Protein AF-A0A952BK77-F1 (afdb_monomer_lite)

Foldseek 3Di:
DDEEQCLVPDPQVVCCVLLVDPPDPPVVDDRDYHPVVVLVVVVVVDPVSVVVVVVVVVVDDDDDLVPDPCNVVVVVVSPDD

Secondary structure (DSSP, 8-state):
-EESSGGGT--HHHHHHTTSS-S--GGG--EEE-HHHHHHHHHHH-HHHHHHHHHHHTTPPP--GGG-TTHHHHHHHHH--

Structure (mmCIF, N/CA/C/O backbone):
data_AF-A0A952BK77-F1
#
_entry.id   AF-A0A952BK77-F1
#
loop_
_atom_site.group_PDB
_atom_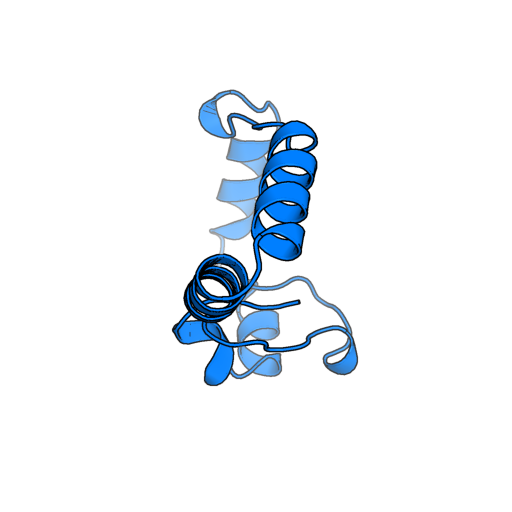site.id
_atom_site.type_symbol
_atom_site.label_atom_id
_atom_site.label_alt_id
_atom_site.label_comp_id
_atom_site.label_asym_id
_atom_site.label_entity_id
_atom_site.label_seq_id
_atom_site.pdbx_PDB_ins_code
_atom_site.Cartn_x
_atom_site.Cartn_y
_atom_site.Cartn_z
_atom_site.occupancy
_atom_site.B_iso_or_equiv
_atom_site.auth_seq_id
_atom_site.auth_comp_id
_atom_site.auth_asym_id
_atom_site.auth_atom_id
_atom_site.pdbx_PDB_model_num
ATOM 1 N N . ILE A 1 1 ? -2.914 -6.057 -4.449 1.00 91.25 1 ILE A N 1
ATOM 2 C CA . ILE A 1 1 ? -3.995 -5.111 -4.061 1.00 91.25 1 ILE A CA 1
ATOM 3 C C . ILE A 1 1 ? -3.542 -3.718 -4.470 1.00 91.25 1 ILE A C 1
ATOM 5 O O . ILE A 1 1 ? -2.365 -3.437 -4.305 1.00 91.25 1 ILE A O 1
ATOM 9 N N . LEU A 1 2 ? -4.427 -2.886 -5.017 1.00 91.88 2 LEU A N 1
ATOM 10 C CA . LEU A 1 2 ? -4.126 -1.527 -5.470 1.00 91.88 2 LEU A CA 1
ATOM 11 C C . LEU A 1 2 ? -5.011 -0.526 -4.722 1.00 91.88 2 LEU A C 1
ATOM 13 O O . LEU A 1 2 ? -6.238 -0.588 -4.82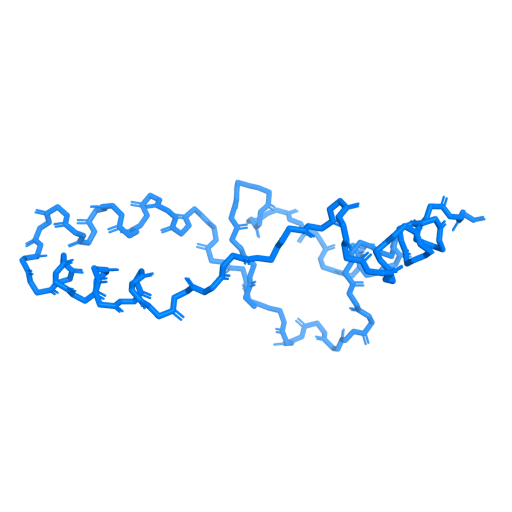1 1.00 91.88 2 LEU A O 1
ATOM 17 N N . ALA A 1 3 ? -4.387 0.383 -3.979 1.00 91.69 3 ALA A N 1
ATOM 18 C CA . ALA A 1 3 ? -5.049 1.447 -3.231 1.00 91.69 3 ALA A CA 1
ATOM 19 C C . ALA A 1 3 ? -4.555 2.824 -3.701 1.00 91.69 3 ALA A C 1
ATOM 21 O O . ALA A 1 3 ? -3.481 2.939 -4.284 1.00 91.69 3 ALA A O 1
ATOM 22 N N . GLY A 1 4 ? -5.342 3.864 -3.433 1.00 85.31 4 GLY A N 1
ATOM 23 C CA . GLY A 1 4 ? -5.061 5.247 -3.827 1.00 85.31 4 GLY A CA 1
ATOM 24 C C . GLY A 1 4 ? -6.135 5.813 -4.754 1.00 85.31 4 GLY A C 1
ATOM 25 O O . GLY A 1 4 ? -6.932 5.068 -5.321 1.00 85.31 4 GLY A O 1
ATOM 26 N N . ALA A 1 5 ? -6.165 7.139 -4.904 1.00 71.69 5 ALA A N 1
ATOM 27 C CA . ALA A 1 5 ? -7.168 7.834 -5.721 1.00 71.69 5 ALA A CA 1
ATOM 28 C C . ALA A 1 5 ? -7.123 7.402 -7.199 1.00 71.69 5 ALA A C 1
ATOM 30 O O . ALA A 1 5 ? -8.161 7.240 -7.835 1.00 71.69 5 ALA A O 1
ATOM 31 N N . PHE A 1 6 ? -5.922 7.120 -7.709 1.00 66.56 6 PHE A N 1
ATOM 32 C CA . PHE A 1 6 ? -5.715 6.552 -9.041 1.00 66.56 6 PHE A CA 1
ATOM 33 C C . PHE A 1 6 ? -6.161 5.088 -9.131 1.00 66.56 6 PHE A C 1
ATOM 35 O O . PHE A 1 6 ? -6.599 4.632 -10.180 1.00 66.56 6 PHE A O 1
ATOM 42 N N . GLY A 1 7 ? -6.133 4.354 -8.017 1.00 61.88 7 GLY A N 1
ATOM 43 C CA . GLY A 1 7 ? -6.429 2.927 -7.966 1.00 61.88 7 GLY A CA 1
ATOM 44 C C . GLY A 1 7 ? -7.823 2.543 -8.456 1.00 61.88 7 GLY A C 1
ATOM 45 O O . GLY A 1 7 ? -7.985 1.396 -8.828 1.00 61.88 7 GLY A O 1
ATOM 46 N N . THR A 1 8 ? -8.805 3.450 -8.500 1.00 64.56 8 THR A N 1
ATOM 47 C CA . THR A 1 8 ? -10.170 3.153 -8.986 1.00 64.56 8 THR A CA 1
ATOM 48 C C . THR A 1 8 ? -10.311 3.248 -10.512 1.00 64.56 8 THR A C 1
ATOM 50 O O . THR A 1 8 ? -11.221 2.642 -11.066 1.00 64.56 8 THR A O 1
ATOM 53 N N . TYR A 1 9 ? -9.425 3.978 -11.202 1.00 74.00 9 TYR A N 1
ATOM 54 C CA . TYR A 1 9 ? -9.587 4.310 -12.629 1.00 74.00 9 TYR A CA 1
ATOM 55 C C . TYR A 1 9 ? -8.416 3.874 -13.519 1.00 74.00 9 TYR A C 1
ATOM 57 O O . TYR A 1 9 ? -8.411 4.160 -14.713 1.00 74.00 9 TYR A O 1
ATOM 65 N N . LEU A 1 10 ? -7.412 3.190 -12.964 1.00 85.12 10 LEU A N 1
ATOM 66 C CA . LEU A 1 10 ? -6.307 2.656 -13.759 1.00 85.12 10 LEU A CA 1
ATOM 67 C C . LEU A 1 10 ? -6.778 1.482 -14.625 1.00 85.12 10 LEU A C 1
ATOM 69 O O . LEU A 1 10 ? -7.306 0.496 -14.107 1.00 85.12 10 LEU A O 1
ATOM 73 N N . ASP A 1 11 ? -6.499 1.556 -15.926 1.00 90.81 11 ASP A N 1
ATOM 74 C CA . ASP A 1 11 ? -6.548 0.389 -16.803 1.00 90.81 11 ASP A CA 1
ATOM 75 C C . ASP A 1 11 ? -5.320 -0.492 -16.540 1.00 90.81 11 ASP A C 1
ATOM 77 O O . ASP A 1 11 ? -4.203 -0.175 -16.954 1.00 90.81 11 ASP A O 1
ATOM 81 N N . ILE A 1 12 ? -5.533 -1.608 -15.841 1.00 92.12 12 ILE A N 1
ATOM 82 C CA . ILE A 1 12 ? -4.459 -2.513 -15.399 1.00 92.12 12 ILE A CA 1
ATOM 83 C C . ILE A 1 12 ? -3.636 -3.047 -16.572 1.00 92.12 12 ILE A C 1
ATOM 85 O O . ILE A 1 12 ? -2.423 -3.204 -16.473 1.00 92.12 12 ILE A O 1
ATOM 89 N N . LYS A 1 13 ? -4.277 -3.312 -17.715 1.00 93.75 13 LYS A N 1
ATOM 90 C CA . LYS A 1 13 ? -3.558 -3.788 -18.900 1.00 93.75 13 LYS A CA 1
ATOM 91 C C . LYS A 1 13 ? -2.584 -2.726 -19.400 1.00 93.75 13 LYS A C 1
ATOM 93 O O . LYS A 1 13 ? -1.465 -3.060 -19.772 1.00 93.75 13 LYS A O 1
ATOM 98 N N . SER A 1 14 ? -3.000 -1.464 -19.426 1.00 93.56 14 SER A N 1
ATOM 99 C CA . SER A 1 14 ? -2.167 -0.343 -19.853 1.00 93.56 14 SER A CA 1
ATOM 100 C C . SER A 1 14 ? -1.015 -0.106 -18.891 1.00 93.56 14 SER A C 1
ATOM 102 O O . SER A 1 14 ? 0.109 0.019 -19.356 1.00 93.56 14 SER A O 1
ATOM 104 N N . THR A 1 15 ? -1.246 -0.132 -17.578 1.00 91.88 15 THR A N 1
ATOM 105 C CA . THR A 1 15 ? -0.167 0.080 -16.599 1.00 91.88 15 THR A CA 1
ATOM 106 C C . THR A 1 15 ? 0.886 -1.029 -16.620 1.00 91.88 15 THR A C 1
ATOM 108 O O . THR A 1 15 ? 2.065 -0.756 -16.405 1.00 91.88 15 THR A O 1
ATOM 111 N N . ILE A 1 16 ? 0.494 -2.272 -16.920 1.00 93.62 16 ILE A N 1
ATOM 112 C CA . ILE A 1 16 ? 1.449 -3.359 -17.177 1.00 93.62 16 ILE A CA 1
ATOM 113 C C . ILE A 1 16 ? 2.236 -3.080 -18.465 1.00 93.62 16 ILE A C 1
ATOM 115 O O . ILE A 1 16 ? 3.459 -3.186 -18.465 1.00 93.62 16 ILE A O 1
ATOM 119 N N . ARG A 1 17 ? 1.562 -2.681 -19.557 1.00 92.69 17 ARG A N 1
ATOM 120 C CA . ARG A 1 17 ? 2.232 -2.368 -20.837 1.00 92.69 17 ARG A CA 1
ATOM 121 C C . ARG A 1 17 ? 3.242 -1.227 -20.722 1.00 92.69 17 ARG A C 1
ATOM 123 O O . ARG A 1 17 ? 4.246 -1.263 -21.417 1.00 92.69 17 ARG A O 1
ATOM 130 N N . THR A 1 18 ? 2.991 -0.234 -19.871 1.00 90.94 18 THR A N 1
ATOM 131 C CA . THR A 1 18 ? 3.913 0.892 -19.648 1.00 90.94 18 THR A CA 1
ATOM 132 C C . THR A 1 18 ? 5.021 0.582 -18.638 1.00 90.94 18 THR A C 1
ATOM 134 O O . THR A 1 18 ? 5.748 1.492 -18.261 1.00 90.94 18 THR A O 1
ATOM 137 N N . GLY A 1 19 ? 5.116 -0.650 -18.123 1.00 91.12 19 GLY A N 1
ATOM 138 C CA . GLY A 1 19 ? 6.121 -1.031 -17.123 1.00 91.12 19 GLY A CA 1
ATOM 139 C C . GLY A 1 19 ? 5.870 -0.492 -15.709 1.00 91.12 19 GLY A C 1
ATOM 140 O O . GLY A 1 19 ? 6.715 -0.660 -14.837 1.00 91.12 19 GLY A O 1
ATOM 141 N N . MET A 1 20 ? 4.709 0.122 -15.442 1.00 91.12 20 MET A N 1
ATOM 142 C CA . MET A 1 20 ? 4.374 0.663 -14.116 1.00 91.12 20 MET A CA 1
ATOM 143 C C . MET A 1 20 ? 4.070 -0.451 -13.107 1.00 91.12 20 MET A C 1
ATOM 145 O O . MET A 1 20 ? 4.392 -0.331 -11.926 1.00 91.12 20 MET A O 1
ATOM 149 N N . PHE A 1 21 ? 3.424 -1.528 -13.558 1.00 92.19 21 PHE A N 1
ATOM 150 C CA . PHE A 1 21 ? 3.148 -2.714 -12.750 1.00 92.19 21 PHE A CA 1
ATOM 151 C C . PHE A 1 21 ? 3.864 -3.940 -13.318 1.00 92.19 21 PHE A C 1
ATOM 153 O O . PHE A 1 21 ? 4.079 -4.018 -14.528 1.00 92.19 21 PHE A O 1
ATOM 160 N N . PRO A 1 22 ? 4.204 -4.924 -12.464 1.00 92.69 22 PRO A N 1
ATOM 161 C CA . PRO A 1 22 ? 4.839 -6.1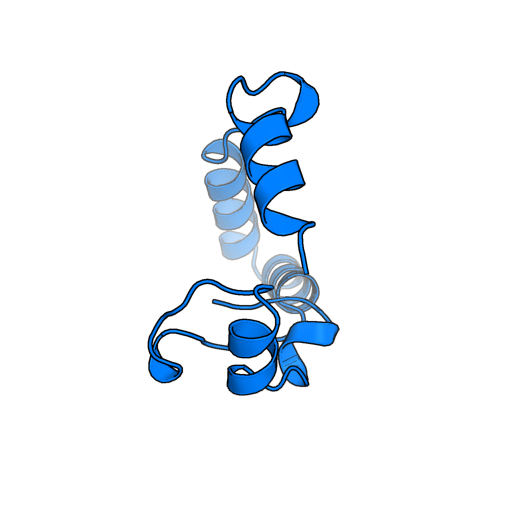52 -12.919 1.00 92.69 22 PRO A CA 1
ATOM 162 C C . PRO A 1 22 ? 3.941 -6.908 -13.903 1.00 92.69 22 PRO A C 1
ATOM 164 O O . PRO A 1 22 ? 2.712 -6.874 -13.794 1.00 92.69 22 PRO A O 1
ATOM 167 N N . SER A 1 23 ? 4.567 -7.645 -14.822 1.00 94.06 23 SER A N 1
ATOM 168 C CA . SER A 1 23 ? 3.878 -8.505 -15.789 1.00 94.06 23 SER A CA 1
ATOM 169 C C . SER A 1 23 ? 3.261 -9.721 -15.093 1.00 94.06 23 SER A C 1
ATOM 171 O O . SER A 1 23 ? 3.856 -10.793 -14.999 1.00 94.06 23 SER A O 1
ATOM 173 N N . LEU A 1 24 ? 2.066 -9.523 -14.542 1.00 95.75 24 LEU A N 1
ATOM 174 C CA . LEU A 1 24 ? 1.259 -10.539 -13.874 1.00 95.75 24 LEU A CA 1
ATOM 175 C C . LEU A 1 24 ? -0.134 -10.610 -14.519 1.00 95.75 24 LEU A C 1
ATOM 177 O O . LEU A 1 24 ? -0.600 -9.617 -15.084 1.00 95.75 24 LEU A O 1
ATOM 181 N N . PRO A 1 25 ? -0.838 -11.751 -14.403 1.00 95.81 25 PRO A N 1
ATOM 182 C CA . PRO A 1 25 ? -2.232 -11.859 -14.823 1.00 95.81 25 PRO A CA 1
ATOM 183 C C . PRO A 1 25 ? -3.121 -10.779 -14.185 1.00 95.81 25 PRO A C 1
ATOM 185 O O . PRO A 1 25 ? -2.984 -10.472 -13.000 1.00 95.81 25 PRO A O 1
ATOM 188 N N . VAL A 1 26 ? -4.034 -10.187 -14.963 1.00 92.75 26 VAL A N 1
ATOM 189 C CA . VAL A 1 26 ? -4.859 -9.039 -14.528 1.00 92.75 26 VAL A CA 1
ATOM 190 C C . VAL A 1 26 ? -5.745 -9.376 -13.321 1.00 92.75 26 VAL A C 1
ATOM 192 O O . VAL A 1 26 ? -5.972 -8.527 -12.464 1.00 92.75 26 VAL A O 1
ATOM 195 N N . ASP A 1 27 ? -6.188 -10.623 -13.200 1.00 94.56 27 ASP A N 1
ATOM 196 C CA . ASP A 1 27 ? -6.975 -11.147 -12.079 1.00 94.56 27 ASP A CA 1
ATOM 197 C C . ASP A 1 27 ? -6.206 -11.171 -10.743 1.00 94.56 27 ASP A C 1
ATOM 199 O O . ASP A 1 27 ? -6.813 -11.238 -9.674 1.00 94.56 27 ASP A O 1
ATOM 203 N N . ARG A 1 28 ? -4.872 -11.025 -10.769 1.00 95.19 28 ARG A N 1
ATOM 204 C CA . ARG A 1 28 ? -4.037 -10.845 -9.565 1.00 95.19 28 ARG A CA 1
ATOM 205 C C . ARG A 1 28 ? -4.129 -9.430 -8.989 1.00 95.19 28 ARG A C 1
ATOM 207 O O . ARG A 1 28 ? -3.656 -9.183 -7.874 1.00 95.19 28 ARG A O 1
ATOM 214 N N . PHE A 1 29 ? -4.724 -8.491 -9.722 1.00 93.06 29 PHE A N 1
ATOM 215 C CA . PHE A 1 29 ? -4.883 -7.107 -9.302 1.00 93.06 29 PHE A CA 1
ATOM 216 C C . PHE A 1 29 ? -6.307 -6.866 -8.803 1.00 93.06 29 PHE A C 1
ATOM 218 O O . PHE A 1 29 ? -7.291 -7.095 -9.495 1.00 93.06 29 PHE A O 1
ATOM 225 N N . ARG A 1 30 ? -6.412 -6.346 -7.578 1.00 92.31 30 ARG A N 1
ATOM 226 C CA . ARG A 1 30 ? -7.682 -5.947 -6.964 1.00 92.31 30 ARG A CA 1
ATOM 227 C C . ARG A 1 30 ? -7.608 -4.492 -6.541 1.00 92.31 30 ARG A C 1
ATOM 229 O O . ARG A 1 30 ? -6.820 -4.165 -5.651 1.00 92.31 30 ARG A O 1
ATOM 236 N N . GLN A 1 31 ? -8.429 -3.657 -7.160 1.00 90.62 31 GLN A N 1
ATOM 237 C CA . GLN A 1 31 ? -8.566 -2.238 -6.846 1.00 90.62 31 GLN A CA 1
ATOM 238 C C . GLN A 1 31 ? -9.479 -2.065 -5.624 1.00 90.62 31 GLN A C 1
ATOM 240 O O . GLN A 1 31 ? -10.573 -2.624 -5.579 1.00 90.62 31 GLN A O 1
ATOM 245 N N . VAL A 1 32 ? -9.014 -1.334 -4.608 1.00 91.25 32 VAL A N 1
ATOM 246 C CA . VAL A 1 32 ? -9.760 -1.090 -3.353 1.00 91.25 32 VAL A CA 1
ATOM 247 C C . VAL A 1 32 ? -10.023 0.397 -3.089 1.00 91.25 32 VAL A C 1
ATOM 249 O O . VAL A 1 32 ? -10.600 0.752 -2.063 1.00 91.25 32 VAL A O 1
ATOM 252 N N . GLY A 1 33 ? -9.618 1.274 -4.013 1.00 89.88 33 GLY A N 1
ATOM 253 C CA . GLY A 1 33 ? -9.812 2.720 -3.919 1.00 89.88 33 GLY A CA 1
ATOM 254 C C . GLY A 1 33 ? -9.052 3.353 -2.750 1.00 89.88 33 GLY A C 1
ATOM 255 O O . GLY A 1 33 ? -7.909 2.991 -2.455 1.00 89.88 33 GLY A O 1
ATOM 256 N N . ASN A 1 34 ? -9.676 4.320 -2.073 1.00 91.62 34 ASN A N 1
ATOM 257 C CA . ASN A 1 34 ? -9.073 5.020 -0.936 1.00 91.62 34 ASN A CA 1
ATOM 258 C C . ASN A 1 34 ? -9.099 4.162 0.346 1.00 91.62 34 ASN A C 1
ATOM 260 O O . ASN A 1 34 ? -9.933 4.359 1.235 1.00 91.62 34 ASN A O 1
ATOM 264 N N . ALA A 1 35 ? -8.155 3.223 0.445 1.00 92.94 35 ALA A N 1
ATOM 265 C CA . ALA A 1 35 ? -7.999 2.356 1.611 1.00 92.94 35 ALA A CA 1
ATOM 266 C C . ALA A 1 35 ? -7.732 3.143 2.907 1.00 92.94 35 ALA A C 1
ATOM 268 O O . ALA A 1 35 ? -8.275 2.784 3.948 1.00 92.94 35 ALA A O 1
ATOM 269 N N . ALA A 1 36 ? -6.972 4.245 2.842 1.00 93.75 36 ALA A N 1
ATOM 270 C CA . ALA A 1 36 ? -6.688 5.089 4.004 1.00 93.75 36 ALA A CA 1
ATOM 271 C C . ALA A 1 36 ? -7.972 5.700 4.592 1.00 93.75 36 ALA A C 1
ATOM 273 O O . ALA A 1 36 ? -8.216 5.607 5.793 1.00 93.75 36 ALA A O 1
ATOM 274 N N . GLY A 1 37 ? -8.846 6.250 3.742 1.00 94.81 37 GLY A N 1
ATOM 275 C CA . GLY A 1 37 ? -10.136 6.798 4.168 1.00 94.81 37 GLY A CA 1
ATOM 276 C C . GLY A 1 37 ? -11.093 5.733 4.717 1.00 94.81 37 GLY A C 1
ATOM 277 O O . GLY A 1 37 ? -11.803 5.977 5.693 1.00 94.81 37 GLY 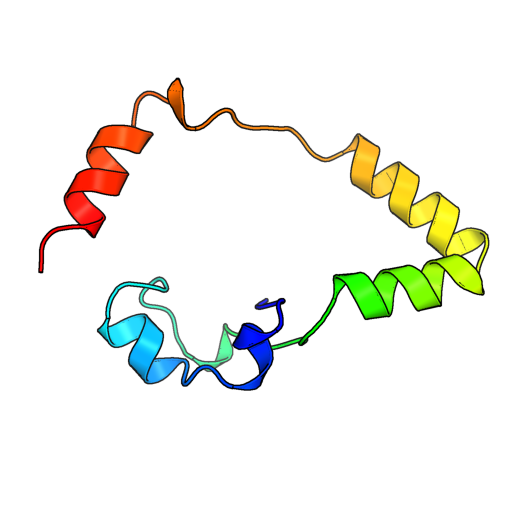A O 1
ATOM 278 N N . ILE A 1 38 ? -11.104 4.532 4.129 1.00 94.38 38 ILE A N 1
ATOM 279 C CA . ILE A 1 38 ? -11.893 3.403 4.649 1.00 94.38 38 ILE A CA 1
ATOM 280 C C . ILE A 1 38 ? -11.373 2.978 6.029 1.00 94.38 38 ILE A C 1
ATOM 282 O O . ILE A 1 38 ? -12.170 2.856 6.960 1.00 94.38 38 ILE A O 1
ATOM 286 N N . GLY A 1 39 ? -10.056 2.819 6.181 1.00 96.31 39 GLY A N 1
ATOM 287 C CA . GLY A 1 39 ? -9.419 2.465 7.449 1.00 96.31 39 GLY A CA 1
ATOM 288 C C . GLY A 1 39 ? -9.672 3.506 8.540 1.00 96.31 39 GLY A C 1
ATOM 289 O O . GLY A 1 39 ? -10.036 3.147 9.657 1.00 96.31 39 GLY A O 1
ATOM 290 N N . ALA A 1 40 ? -9.594 4.799 8.210 1.00 97.44 40 ALA A N 1
ATOM 291 C CA . ALA A 1 40 ? -9.908 5.882 9.141 1.00 97.44 40 ALA A CA 1
ATOM 292 C C . ALA A 1 40 ? -11.347 5.792 9.673 1.00 97.44 40 ALA A C 1
ATOM 294 O O . ALA A 1 40 ? -11.564 5.869 10.881 1.00 97.44 40 ALA A O 1
ATOM 295 N N . LYS A 1 41 ? -12.335 5.543 8.799 1.00 97.81 41 LYS A N 1
ATOM 296 C CA . LYS A 1 41 ? -13.732 5.336 9.220 1.00 97.81 41 LYS A CA 1
ATOM 297 C C . LYS A 1 41 ? -13.890 4.111 10.122 1.00 97.81 41 LYS A C 1
ATOM 299 O O . LYS A 1 41 ? -14.593 4.185 11.125 1.00 97.81 41 LYS A O 1
ATOM 304 N N . GLN A 1 42 ? -13.235 2.999 9.787 1.00 98.00 42 GLN A N 1
ATOM 305 C CA . GLN A 1 42 ? -13.271 1.778 10.602 1.00 98.00 42 GLN A CA 1
ATOM 306 C C . GLN A 1 42 ? -12.681 2.013 11.997 1.00 98.00 42 GLN A C 1
ATOM 308 O O . GLN A 1 42 ? -13.268 1.606 12.999 1.00 98.00 42 GLN A O 1
ATOM 313 N N . MET A 1 43 ? -11.549 2.713 12.066 1.00 98.19 43 MET A N 1
ATOM 314 C CA . MET A 1 43 ? -10.915 3.105 13.319 1.00 98.19 43 MET A CA 1
ATOM 315 C C . MET A 1 43 ? -11.760 4.103 14.110 1.00 98.19 43 MET A C 1
ATOM 317 O O . MET A 1 43 ? -11.783 4.028 15.333 1.00 98.19 43 MET A O 1
ATOM 321 N N . LEU A 1 44 ? -12.486 5.014 13.463 1.00 98.25 44 LEU A N 1
ATOM 322 C CA . LEU A 1 44 ? -13.335 5.984 14.158 1.00 98.25 44 LEU A CA 1
ATOM 323 C C . LEU A 1 44 ? -14.422 5.290 14.995 1.00 98.25 44 LEU A C 1
ATOM 325 O O . LEU A 1 44 ? -14.600 5.613 16.169 1.00 98.25 44 LEU A O 1
ATOM 329 N N . VAL A 1 45 ? -15.091 4.286 14.421 1.00 98.38 45 VAL A N 1
ATOM 330 C CA . VAL A 1 45 ? -16.259 3.631 15.040 1.00 98.38 45 VAL A CA 1
ATOM 331 C C . VAL A 1 45 ? -15.934 2.366 15.841 1.00 98.38 45 VAL A C 1
ATOM 333 O O . VAL A 1 45 ? -16.809 1.843 16.523 1.00 98.38 45 VAL A O 1
ATOM 336 N N . SER A 1 46 ? -14.698 1.851 15.789 1.00 98.62 46 SER A N 1
ATOM 337 C CA . SER A 1 46 ? -14.325 0.608 16.478 1.00 98.62 46 SER A CA 1
ATOM 338 C C . SER A 1 46 ? -12.993 0.712 17.215 1.00 98.62 46 SER A C 1
ATOM 340 O O . SER A 1 46 ? -11.919 0.793 16.618 1.00 98.62 46 SER A O 1
ATOM 342 N N . ALA A 1 47 ? -13.053 0.601 18.546 1.00 98.31 47 ALA A N 1
ATOM 343 C CA . ALA A 1 47 ? -11.864 0.497 19.390 1.00 98.31 47 ALA A CA 1
ATOM 344 C C . ALA A 1 47 ? -11.043 -0.775 19.109 1.00 98.31 47 ALA A C 1
ATOM 346 O O . ALA A 1 47 ? -9.828 -0.764 19.290 1.00 98.31 47 ALA A O 1
ATOM 347 N N . GLY A 1 48 ? -11.688 -1.858 18.659 1.00 98.62 48 GLY A N 1
ATOM 348 C CA . GLY A 1 48 ? -10.998 -3.079 18.234 1.00 98.62 48 GLY A CA 1
ATOM 349 C C . GLY A 1 48 ? -10.170 -2.843 16.972 1.00 98.62 48 GLY A C 1
ATOM 350 O O . GLY A 1 48 ? -8.987 -3.160 16.956 1.00 98.62 48 GLY A O 1
ATOM 351 N N . LYS A 1 49 ? -10.752 -2.182 15.960 1.00 98.38 49 LYS A N 1
ATOM 352 C CA . LYS A 1 49 ? -10.030 -1.821 14.729 1.00 98.38 49 LYS A CA 1
ATOM 353 C C . LYS A 1 49 ? -8.897 -0.829 14.970 1.00 98.38 49 LYS A C 1
ATOM 355 O O . LYS A 1 49 ? -7.869 -0.929 14.313 1.00 98.38 49 LYS A O 1
ATOM 360 N N . ARG A 1 50 ? -9.040 0.082 15.939 1.00 98.31 50 ARG A N 1
ATOM 361 C CA . ARG A 1 50 ? -7.922 0.937 16.376 1.00 98.31 50 ARG A CA 1
ATOM 362 C C . ARG A 1 50 ? -6.762 0.130 16.949 1.00 98.31 50 ARG A C 1
ATOM 364 O O . ARG A 1 50 ? -5.625 0.382 16.574 1.00 98.31 50 ARG A O 1
ATOM 371 N N . ARG A 1 51 ? -7.040 -0.833 17.833 1.00 98.50 51 ARG A N 1
ATOM 372 C CA . ARG A 1 51 ? -6.002 -1.702 18.413 1.00 98.50 51 ARG A CA 1
ATOM 373 C C . ARG A 1 51 ? -5.306 -2.543 17.343 1.00 98.50 51 ARG A C 1
ATOM 375 O O . ARG A 1 51 ? -4.085 -2.534 17.279 1.00 98.50 51 ARG A O 1
ATOM 382 N N . GLU A 1 52 ? -6.077 -3.154 16.446 1.00 98.31 52 GLU A N 1
ATOM 383 C CA . GLU A 1 52 ? -5.550 -3.918 15.306 1.00 98.31 52 GLU A CA 1
ATOM 384 C C . GLU A 1 52 ? -4.620 -3.067 14.423 1.00 98.31 52 GLU A C 1
ATOM 386 O O . GLU A 1 52 ? -3.542 -3.517 14.049 1.00 98.31 52 GLU A O 1
ATOM 391 N N . ALA A 1 53 ? -4.989 -1.814 14.131 1.00 97.88 53 ALA A N 1
ATOM 392 C CA . ALA A 1 53 ? -4.148 -0.917 13.339 1.00 97.88 53 ALA A CA 1
ATOM 393 C C . ALA A 1 53 ? -2.799 -0.612 14.017 1.00 97.88 53 ALA A C 1
ATOM 395 O O . ALA A 1 53 ? -1.775 -0.582 13.336 1.00 97.88 53 ALA A O 1
ATOM 396 N N . VAL A 1 54 ? -2.783 -0.429 15.343 1.00 97.88 54 VAL A N 1
ATOM 397 C CA . VAL A 1 54 ? -1.544 -0.227 16.118 1.00 97.88 54 VAL A CA 1
ATOM 398 C C . VAL A 1 54 ? -0.668 -1.481 16.089 1.00 97.88 54 VAL A C 1
ATOM 400 O O . VAL A 1 54 ? 0.536 -1.382 15.868 1.00 97.88 54 VAL A O 1
ATOM 403 N N . GLU A 1 55 ? -1.261 -2.664 16.258 1.00 98.12 55 GLU A N 1
ATOM 404 C CA . GLU A 1 55 ? -0.531 -3.936 16.182 1.00 98.12 55 GLU A CA 1
ATOM 405 C C . GLU A 1 55 ? 0.077 -4.180 14.799 1.00 98.12 55 GLU A C 1
ATOM 407 O O . GLU A 1 55 ? 1.197 -4.676 14.701 1.00 98.12 55 GLU A O 1
ATOM 412 N N . ILE A 1 56 ? -0.647 -3.840 13.728 1.00 97.31 56 ILE A N 1
ATOM 413 C CA . ILE A 1 56 ? -0.132 -3.928 12.358 1.00 97.31 56 ILE A CA 1
ATOM 414 C C . ILE A 1 56 ? 1.023 -2.946 12.177 1.00 97.31 56 ILE A C 1
ATOM 416 O O . ILE A 1 56 ? 2.064 -3.349 11.673 1.00 97.31 56 ILE A O 1
ATOM 420 N N . ALA A 1 57 ? 0.868 -1.692 12.613 1.00 96.94 57 ALA A N 1
ATOM 421 C CA . ALA A 1 57 ? 1.914 -0.679 12.494 1.00 96.94 57 ALA A CA 1
ATOM 422 C C . ALA A 1 57 ? 3.220 -1.109 13.185 1.00 96.94 57 ALA A C 1
ATOM 424 O O . ALA A 1 57 ? 4.293 -0.897 12.633 1.00 96.94 57 ALA A O 1
ATOM 425 N N . GLY A 1 58 ? 3.133 -1.784 14.337 1.00 97.81 58 GLY A N 1
ATOM 426 C CA . GLY A 1 58 ? 4.299 -2.329 15.043 1.00 97.81 58 GLY A CA 1
ATOM 427 C C . GLY A 1 58 ? 5.002 -3.503 14.345 1.00 97.81 58 GLY A C 1
ATOM 428 O O . GLY A 1 58 ? 6.055 -3.924 14.808 1.00 97.81 58 GLY A O 1
ATOM 429 N N . LYS A 1 59 ? 4.434 -4.045 13.260 1.00 97.62 59 LYS A N 1
ATOM 430 C CA . LYS A 1 59 ? 5.010 -5.135 12.449 1.00 97.62 59 LYS A CA 1
ATOM 431 C C . LYS A 1 59 ? 5.539 -4.652 11.094 1.00 97.62 59 LYS A C 1
ATOM 433 O O . LYS A 1 59 ? 5.918 -5.482 10.272 1.00 97.62 59 LYS A O 1
ATOM 438 N N . VAL A 1 60 ? 5.485 -3.347 10.817 1.00 96.94 60 VAL A N 1
ATOM 439 C CA . VAL A 1 60 ? 5.964 -2.776 9.553 1.00 96.94 60 VAL A CA 1
ATOM 440 C C . VAL A 1 60 ? 7.383 -2.260 9.738 1.00 96.94 60 VAL A C 1
ATOM 442 O O . VAL A 1 60 ? 7.609 -1.339 10.519 1.00 96.94 60 VAL A O 1
ATOM 445 N N . ASP A 1 61 ? 8.308 -2.805 8.956 1.00 96.19 61 ASP A N 1
ATOM 446 C CA . ASP A 1 61 ? 9.677 -2.309 8.873 1.00 96.19 61 ASP A CA 1
ATOM 447 C C . ASP A 1 61 ? 9.812 -1.269 7.755 1.00 96.19 61 ASP A C 1
ATOM 449 O O . ASP A 1 61 ? 9.290 -1.436 6.648 1.00 96.19 61 ASP A O 1
ATOM 453 N N . TYR A 1 62 ? 10.531 -0.185 8.042 1.00 94.75 62 TYR A N 1
ATOM 454 C CA . TYR A 1 62 ? 10.885 0.821 7.045 1.00 94.75 62 TYR A CA 1
ATOM 455 C C . TYR A 1 62 ? 12.160 0.415 6.302 1.00 94.75 62 TYR A C 1
ATOM 457 O O . TYR A 1 62 ? 13.172 0.092 6.924 1.00 94.75 62 TYR A O 1
ATOM 465 N N . ILE A 1 63 ? 12.124 0.488 4.971 1.00 94.12 63 ILE A N 1
ATOM 466 C CA . ILE A 1 63 ? 13.288 0.278 4.108 1.00 94.12 63 ILE A CA 1
ATOM 467 C C . ILE A 1 63 ? 13.650 1.618 3.464 1.00 94.12 63 ILE A C 1
ATOM 469 O O . ILE A 1 63 ? 12.881 2.155 2.666 1.00 94.12 63 ILE A O 1
ATOM 473 N N . GLU A 1 64 ? 14.831 2.140 3.796 1.00 95.00 64 GLU A N 1
ATOM 474 C CA . GLU A 1 64 ? 15.370 3.367 3.206 1.00 95.00 64 GLU A CA 1
ATOM 475 C C . GLU A 1 64 ? 15.929 3.082 1.808 1.00 95.00 64 GLU A C 1
ATOM 477 O O . GLU A 1 64 ? 17.014 2.520 1.651 1.00 95.00 64 GLU A O 1
ATOM 482 N N . LEU A 1 65 ? 15.178 3.461 0.775 1.00 94.94 65 LEU A N 1
ATOM 483 C CA . LEU A 1 65 ? 15.530 3.150 -0.612 1.00 94.94 65 LEU A CA 1
ATOM 484 C C . LEU A 1 65 ? 16.782 3.893 -1.093 1.00 94.94 65 LEU A C 1
ATOM 486 O O . LEU A 1 65 ? 17.499 3.370 -1.941 1.00 94.94 65 LEU A O 1
ATOM 490 N N . THR A 1 66 ? 17.091 5.073 -0.545 1.00 90.94 66 THR A N 1
ATOM 491 C CA . THR A 1 66 ? 18.249 5.876 -0.990 1.00 90.94 66 THR A CA 1
ATOM 492 C C . THR A 1 66 ? 19.597 5.228 -0.680 1.00 90.94 66 THR A C 1
ATOM 494 O O . THR A 1 66 ? 20.571 5.478 -1.388 1.00 90.94 6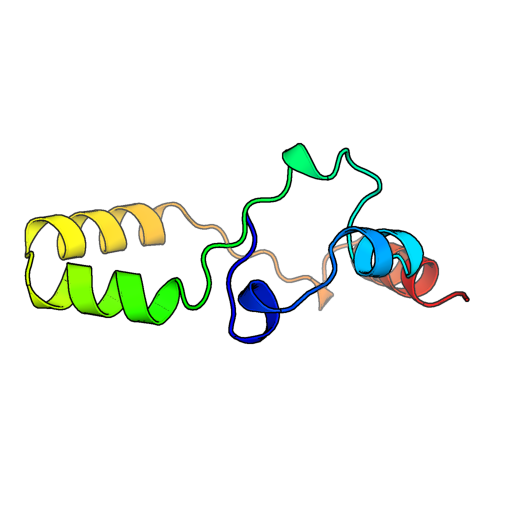6 THR A O 1
ATOM 497 N N . ILE A 1 67 ? 19.650 4.375 0.346 1.00 93.81 67 ILE A N 1
ATOM 498 C CA . ILE A 1 67 ? 20.851 3.624 0.740 1.00 93.81 67 ILE A CA 1
ATOM 499 C C . ILE A 1 67 ? 20.773 2.147 0.347 1.00 93.81 67 ILE A C 1
ATOM 501 O O . ILE A 1 67 ? 21.714 1.395 0.600 1.00 93.81 67 ILE A O 1
ATOM 505 N N . HIS A 1 68 ? 19.653 1.706 -0.231 1.00 95.75 68 HIS A N 1
ATOM 506 C CA . HIS A 1 68 ? 19.471 0.313 -0.605 1.00 95.75 68 HIS A CA 1
ATOM 507 C C . HIS A 1 68 ? 20.363 -0.012 -1.819 1.00 95.75 68 HIS A C 1
ATOM 509 O O . HIS A 1 68 ? 20.174 0.606 -2.871 1.00 95.75 68 HIS A O 1
ATOM 515 N N . PRO A 1 69 ? 21.292 -0.988 -1.722 1.00 94.25 69 PRO A N 1
ATOM 516 C CA . PRO A 1 69 ? 22.342 -1.207 -2.725 1.00 94.25 69 PRO A CA 1
ATOM 517 C C . PRO A 1 69 ? 21.836 -1.318 -4.169 1.00 94.25 69 PRO A C 1
ATOM 519 O O . PRO A 1 69 ? 22.416 -0.730 -5.077 1.00 94.25 69 PRO A O 1
ATOM 522 N N . ASP A 1 70 ? 20.709 -2.004 -4.366 1.00 95.19 70 ASP A N 1
ATOM 523 C CA . ASP A 1 70 ? 20.180 -2.298 -5.704 1.00 95.19 70 ASP A CA 1
ATOM 524 C C . ASP A 1 70 ? 19.139 -1.287 -6.210 1.00 95.19 70 ASP A C 1
ATOM 526 O O . ASP A 1 70 ? 18.650 -1.410 -7.338 1.00 95.19 70 ASP A O 1
ATOM 530 N N . TYR A 1 71 ? 18.747 -0.299 -5.395 1.00 95.00 71 TYR A N 1
ATOM 531 C CA . TYR A 1 71 ? 17.622 0.573 -5.743 1.00 95.00 71 TYR A CA 1
ATOM 532 C C . TYR A 1 71 ? 17.941 1.464 -6.943 1.00 95.00 71 TYR A C 1
ATOM 534 O O . TYR A 1 71 ? 17.150 1.520 -7.880 1.00 95.00 71 TYR A O 1
ATOM 542 N N . MET A 1 72 ? 19.106 2.119 -6.948 1.00 93.88 72 MET A N 1
ATOM 543 C CA . MET A 1 72 ? 19.489 3.031 -8.033 1.00 93.88 72 MET A CA 1
ATOM 544 C C . MET A 1 72 ? 19.614 2.313 -9.380 1.00 93.88 72 MET A C 1
ATOM 546 O O . MET A 1 72 ? 19.114 2.814 -10.384 1.00 93.88 72 MET A O 1
ATOM 550 N N . ASP A 1 73 ? 20.223 1.127 -9.403 1.00 93.69 73 ASP A N 1
ATOM 551 C CA . ASP A 1 73 ? 20.325 0.309 -10.616 1.00 93.69 73 ASP A CA 1
ATOM 552 C C . ASP A 1 73 ? 18.938 -0.149 -11.104 1.00 93.69 73 ASP A C 1
ATOM 554 O O . ASP A 1 73 ? 18.606 0.002 -12.281 1.00 93.69 73 ASP A O 1
ATOM 558 N N . THR A 1 74 ? 18.079 -0.620 -10.191 1.00 93.00 74 THR A N 1
ATOM 559 C CA . THR A 1 74 ? 16.700 -1.024 -10.518 1.00 93.00 74 THR A CA 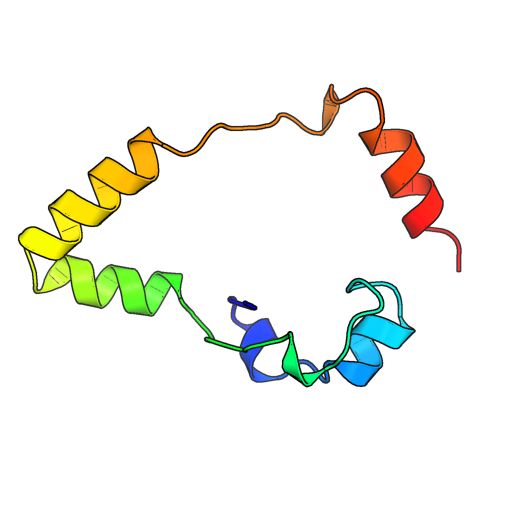1
ATOM 560 C C . THR A 1 74 ? 15.872 0.149 -11.045 1.00 93.00 74 THR A C 1
ATOM 562 O O . THR A 1 74 ? 15.145 0.007 -12.028 1.00 93.00 74 THR A O 1
ATOM 565 N N . PHE A 1 75 ? 15.993 1.320 -10.419 1.00 92.69 75 PHE A N 1
ATOM 566 C CA . PHE A 1 75 ? 15.284 2.530 -10.815 1.00 92.69 75 PHE A CA 1
ATOM 567 C C . PHE A 1 75 ? 15.707 2.994 -12.210 1.00 92.69 75 PHE A C 1
ATOM 569 O O . PHE A 1 75 ? 14.847 3.228 -13.056 1.00 92.69 75 PHE A O 1
ATOM 576 N N . LEU A 1 76 ? 17.014 3.051 -12.490 1.00 92.56 76 LEU A N 1
ATOM 577 C CA . LEU A 1 76 ? 17.525 3.415 -13.813 1.00 92.56 76 LEU A CA 1
ATOM 578 C C . LEU A 1 76 ? 17.050 2.438 -14.892 1.00 92.56 76 LEU A C 1
ATOM 580 O O . LEU A 1 76 ? 16.581 2.878 -15.938 1.00 92.56 76 LEU A O 1
ATOM 584 N N . LYS A 1 77 ? 17.083 1.125 -14.628 1.00 91.12 77 LYS A N 1
ATOM 585 C CA . LYS A 1 77 ? 16.540 0.104 -15.543 1.00 91.12 77 LYS A CA 1
ATOM 586 C C . LYS A 1 77 ? 15.056 0.314 -15.850 1.00 91.12 77 LYS A C 1
ATOM 588 O O . LYS A 1 77 ? 14.635 0.049 -16.970 1.00 91.12 77 LYS A O 1
ATOM 593 N N . ALA A 1 78 ? 14.281 0.809 -14.886 1.00 90.50 78 ALA A N 1
ATOM 594 C CA . ALA A 1 78 ? 12.862 1.114 -15.059 1.00 90.50 78 ALA A CA 1
ATOM 595 C C . ALA A 1 78 ? 12.586 2.463 -15.760 1.00 90.50 78 ALA A C 1
ATOM 597 O O . ALA A 1 78 ? 11.440 2.729 -16.113 1.00 90.50 78 ALA A O 1
ATOM 598 N N . MET A 1 79 ? 13.602 3.314 -15.963 1.00 86.62 79 MET A N 1
ATOM 599 C CA . MET A 1 79 ? 13.475 4.588 -16.687 1.00 86.62 79 MET A CA 1
ATOM 600 C C . MET A 1 79 ? 13.721 4.476 -18.196 1.00 86.62 79 MET A C 1
ATOM 602 O O . MET A 1 79 ? 13.379 5.406 -18.926 1.00 86.62 79 MET A O 1
ATOM 606 N N . TYR A 1 80 ? 14.340 3.394 -18.673 1.00 65.38 80 TYR A N 1
ATOM 607 C CA . TYR A 1 80 ? 14.602 3.218 -20.101 1.00 65.38 80 TYR A CA 1
ATOM 608 C C . TYR A 1 80 ? 13.309 2.841 -20.842 1.00 65.38 80 TYR A C 1
ATOM 610 O O . TYR A 1 80 ? 12.679 1.831 -20.528 1.00 65.38 80 TYR A O 1
ATOM 618 N N . PHE A 1 81 ? 12.930 3.689 -21.803 1.00 56.78 81 PHE A N 1
ATOM 619 C CA . PHE A 1 81 ? 11.811 3.513 -22.737 1.00 56.78 81 PHE A CA 1
ATOM 620 C C . PHE A 1 81 ? 12.230 2.702 -23.965 1.00 56.78 81 PHE A C 1
ATOM 622 O O . PHE A 1 81 ? 13.375 2.909 -24.432 1.00 56.78 81 PHE A O 1
#

pLDDT: mean 91.77, std 8.66, range [56.78, 98.62]

Sequence (81 aa):
ILAGAFGTYLDIKSTIRTGMFPSLPVDRFRQVGNAAGIGAKQMLVSAGKRREAVEIAGKVDYIELTIHPDYMDTFLKAMYF

Radius of gyration: 16.76 Å; chains: 1; bounding box: 39×20×42 Å